Protein AF-A0A922WTS8-F1 (afdb_monomer_lite)

Structure (mmCIF, N/CA/C/O backbone):
data_AF-A0A922WTS8-F1
#
_entry.id   AF-A0A922WTS8-F1
#
loop_
_atom_site.group_PDB
_atom_site.id
_atom_site.type_symbol
_atom_site.label_atom_id
_atom_site.label_alt_id
_atom_site.label_comp_id
_atom_site.label_asym_id
_atom_site.label_entity_id
_atom_site.label_seq_id
_atom_site.pdbx_PDB_ins_code
_atom_site.Cartn_x
_atom_site.Cartn_y
_atom_site.Cartn_z
_atom_site.occupancy
_atom_site.B_iso_or_equiv
_atom_site.auth_seq_id
_atom_site.auth_comp_id
_atom_site.auth_asym_id
_atom_site.auth_atom_id
_atom_site.pdbx_PDB_model_num
ATOM 1 N N . MET A 1 1 ? -20.133 -15.778 12.901 1.00 76.69 1 MET A N 1
ATOM 2 C CA . MET A 1 1 ? -20.254 -14.385 13.391 1.00 76.69 1 MET A CA 1
ATOM 3 C C . MET A 1 1 ? -18.918 -13.832 13.867 1.00 76.69 1 MET A C 1
ATOM 5 O O . MET A 1 1 ? -18.473 -12.871 13.261 1.00 76.69 1 MET A O 1
ATOM 9 N N . LEU A 1 2 ? -18.238 -14.472 14.830 1.00 78.38 2 LEU A N 1
ATOM 10 C CA . LEU A 1 2 ? -16.964 -13.997 15.402 1.00 78.38 2 LEU A CA 1
ATOM 11 C C . LEU A 1 2 ? -15.893 -13.626 14.359 1.00 78.38 2 LEU A C 1
ATOM 13 O O . LEU A 1 2 ? -15.348 -12.532 14.406 1.00 78.38 2 LEU A O 1
ATOM 17 N N . ARG A 1 3 ? -15.656 -14.491 13.360 1.00 83.75 3 ARG A N 1
ATOM 18 C CA . ARG A 1 3 ? -14.687 -14.209 12.289 1.00 83.75 3 ARG A CA 1
ATOM 19 C C . ARG A 1 3 ? -15.002 -12.920 11.524 1.00 83.75 3 ARG A C 1
ATOM 21 O O . ARG A 1 3 ? -14.107 -12.140 11.273 1.00 83.75 3 ARG A O 1
ATOM 28 N N . ARG A 1 4 ? -16.271 -12.668 11.197 1.00 83.31 4 ARG A N 1
ATOM 29 C CA . ARG A 1 4 ? -16.680 -11.474 10.438 1.00 83.31 4 ARG A CA 1
ATOM 30 C C . ARG A 1 4 ? -16.494 -10.180 11.239 1.00 83.31 4 ARG A C 1
ATOM 32 O O . ARG A 1 4 ? -16.257 -9.143 10.641 1.00 83.31 4 ARG A O 1
ATOM 39 N N . MET A 1 5 ? -16.618 -10.252 12.564 1.00 80.75 5 MET A N 1
ATOM 40 C CA . MET A 1 5 ? -16.347 -9.117 13.452 1.00 80.75 5 MET A CA 1
ATOM 41 C C . MET A 1 5 ? -14.847 -8.824 13.516 1.00 80.75 5 MET A C 1
ATOM 43 O O . MET A 1 5 ? -14.463 -7.677 13.359 1.00 80.75 5 MET A O 1
ATOM 47 N N . LEU A 1 6 ? -14.008 -9.862 13.622 1.00 81.44 6 LEU A N 1
ATOM 48 C CA . LEU A 1 6 ? -12.552 -9.699 13.629 1.00 81.44 6 LEU A CA 1
ATOM 49 C C . LEU A 1 6 ? -12.034 -9.044 12.337 1.00 81.44 6 LEU A C 1
ATOM 51 O O . LEU A 1 6 ? -11.203 -8.147 12.392 1.00 81.44 6 LEU A O 1
ATOM 55 N N . GLU A 1 7 ? -12.570 -9.451 11.183 1.00 91.06 7 GLU A N 1
ATOM 56 C CA . GLU A 1 7 ? -12.227 -8.846 9.886 1.00 91.06 7 GLU A CA 1
ATOM 57 C C . GLU A 1 7 ? -12.638 -7.363 9.839 1.00 91.06 7 GLU A C 1
ATOM 59 O O . GLU A 1 7 ? -11.883 -6.524 9.357 1.00 91.06 7 GLU A O 1
ATOM 64 N N . ALA A 1 8 ? -13.812 -7.015 10.383 1.00 91.94 8 ALA A N 1
ATOM 65 C CA . ALA A 1 8 ? -14.254 -5.624 10.469 1.00 91.94 8 ALA A CA 1
ATOM 66 C C . ALA A 1 8 ? -13.337 -4.791 11.380 1.00 91.94 8 ALA A C 1
ATOM 68 O O . ALA A 1 8 ? -12.940 -3.696 10.994 1.00 91.94 8 ALA A O 1
ATOM 69 N N . ASP A 1 9 ? -12.928 -5.328 12.532 1.00 96.56 9 ASP A N 1
ATOM 70 C CA . ASP A 1 9 ? -12.006 -4.646 13.449 1.00 96.56 9 ASP A CA 1
ATOM 71 C C . ASP A 1 9 ? -10.632 -4.398 12.798 1.00 96.56 9 ASP A C 1
ATOM 73 O O . ASP A 1 9 ? -10.026 -3.338 12.983 1.00 96.56 9 ASP A O 1
ATOM 77 N N . GLN A 1 10 ? -10.138 -5.354 12.002 1.00 96.75 10 GLN A N 1
ATOM 78 C CA . GLN A 1 10 ? -8.890 -5.205 11.243 1.00 96.75 10 GLN A CA 1
ATOM 79 C C . GLN A 1 10 ? -8.995 -4.118 10.164 1.00 96.75 10 GLN A C 1
ATOM 81 O O . GLN A 1 10 ? -8.054 -3.339 9.997 1.00 96.75 10 GLN A O 1
ATOM 86 N N . ILE A 1 11 ? -10.135 -4.035 9.469 1.00 97.12 11 ILE A N 1
ATOM 87 C CA . ILE A 1 11 ? -10.406 -2.987 8.475 1.00 97.12 11 ILE A CA 1
ATOM 88 C C . ILE A 1 11 ? -10.457 -1.610 9.146 1.00 97.12 11 ILE A C 1
ATOM 90 O O . ILE A 1 11 ? -9.768 -0.693 8.703 1.00 97.12 11 ILE A O 1
ATOM 94 N N . GLU A 1 12 ? -11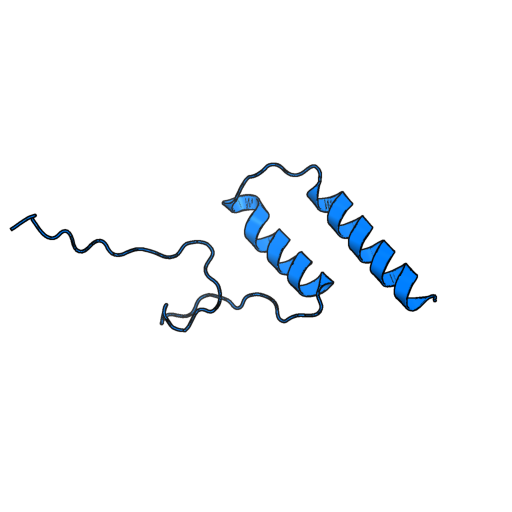.221 -1.463 10.229 1.00 98.06 12 GLU A N 1
ATOM 95 C CA . GLU A 1 12 ? -11.347 -0.185 10.942 1.00 98.06 12 GLU A CA 1
ATOM 96 C C . GLU A 1 12 ? -10.008 0.279 11.527 1.00 98.06 12 GLU A C 1
ATOM 98 O O . GLU A 1 12 ? -9.663 1.457 11.427 1.00 98.06 12 GLU A O 1
ATOM 103 N N . SER A 1 13 ? -9.206 -0.646 12.065 1.00 97.38 13 SER A N 1
ATOM 104 C CA . SER A 1 13 ? -7.865 -0.328 12.575 1.00 97.38 13 SER A CA 1
ATOM 105 C C . SER A 1 13 ? -6.943 0.180 11.466 1.00 97.38 13 SER A C 1
ATOM 107 O O . SER A 1 13 ? -6.261 1.188 11.649 1.00 97.38 13 SER A O 1
ATOM 109 N N . PHE A 1 14 ? -6.959 -0.475 10.299 1.00 97.56 14 PHE A N 1
ATOM 110 C CA . PHE A 1 14 ? -6.182 -0.042 9.139 1.00 97.56 14 PHE A CA 1
ATOM 111 C C . PHE A 1 14 ? -6.624 1.346 8.652 1.00 97.56 14 PHE A C 1
ATOM 113 O O . PHE A 1 14 ? -5.791 2.219 8.415 1.00 97.56 14 PHE A O 1
ATOM 120 N N . ILE A 1 15 ? -7.935 1.595 8.553 1.00 97.06 15 ILE A N 1
ATOM 121 C CA . ILE A 1 15 ? -8.463 2.913 8.170 1.00 97.06 15 ILE A CA 1
ATOM 122 C C . ILE A 1 15 ? -8.025 3.982 9.177 1.00 97.06 15 ILE A C 1
ATOM 124 O O . ILE A 1 15 ? -7.582 5.056 8.770 1.00 97.06 15 ILE A O 1
ATOM 128 N N . ALA A 1 16 ? -8.129 3.705 10.479 1.00 97.25 16 ALA A N 1
ATOM 129 C CA . ALA A 1 16 ? -7.757 4.648 11.528 1.00 97.25 16 ALA A CA 1
ATOM 130 C C . ALA A 1 16 ? -6.267 5.025 11.482 1.00 97.25 16 ALA A C 1
ATOM 132 O O . ALA A 1 16 ? -5.944 6.204 11.629 1.00 97.25 16 ALA A O 1
ATOM 133 N N . GLU A 1 17 ? -5.384 4.054 11.230 1.00 95.69 17 GLU A N 1
ATOM 134 C CA . GLU A 1 17 ? -3.937 4.267 11.090 1.00 95.69 17 GLU A CA 1
ATOM 135 C C . GLU A 1 17 ? -3.610 5.255 9.960 1.00 95.69 17 GLU A C 1
ATOM 137 O O . GLU A 1 17 ? -2.828 6.189 10.147 1.00 95.69 17 GLU A O 1
ATOM 142 N N . TRP A 1 18 ? -4.254 5.103 8.801 1.00 96.19 18 TRP A N 1
ATOM 143 C CA . TRP A 1 18 ? -3.914 5.882 7.609 1.00 96.19 18 TRP A CA 1
ATOM 144 C C . TRP A 1 18 ? -4.686 7.197 7.465 1.00 96.19 18 TRP A C 1
ATOM 146 O O . TRP A 1 18 ? -4.205 8.114 6.796 1.00 96.19 18 TRP A O 1
ATOM 156 N N . ARG A 1 19 ? -5.845 7.346 8.122 1.00 95.56 19 ARG A N 1
ATOM 157 C CA . ARG A 1 19 ? -6.742 8.514 7.985 1.00 95.56 19 ARG A CA 1
ATOM 158 C C . ARG A 1 19 ? -6.084 9.861 8.296 1.00 95.56 19 ARG A C 1
ATOM 160 O O . ARG A 1 19 ? -6.501 10.874 7.742 1.00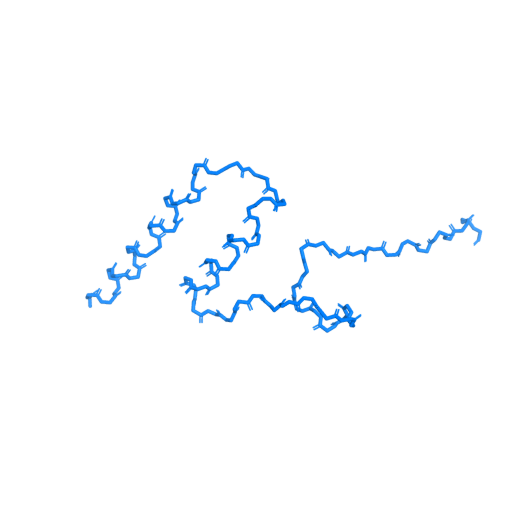 95.56 19 ARG A O 1
ATOM 167 N N . GLY A 1 20 ? -5.110 9.884 9.204 1.00 92.62 20 GLY A N 1
ATOM 168 C CA . GLY A 1 20 ? -4.392 11.099 9.604 1.00 92.62 20 GLY A CA 1
ATOM 169 C C . GLY A 1 20 ? -3.124 11.384 8.797 1.00 92.62 20 GLY A C 1
ATOM 170 O O . GLY A 1 20 ? -2.481 12.408 9.020 1.00 92.62 20 GLY A O 1
ATOM 171 N N . THR A 1 21 ? -2.732 10.484 7.895 1.00 94.06 21 THR A N 1
ATOM 172 C CA . THR A 1 21 ? -1.504 10.643 7.111 1.00 94.06 21 THR A CA 1
ATOM 173 C C . THR A 1 21 ? -1.710 11.632 5.962 1.00 94.06 21 THR A C 1
ATOM 175 O O . THR A 1 21 ? -2.794 11.740 5.392 1.00 94.06 21 THR A O 1
ATOM 178 N N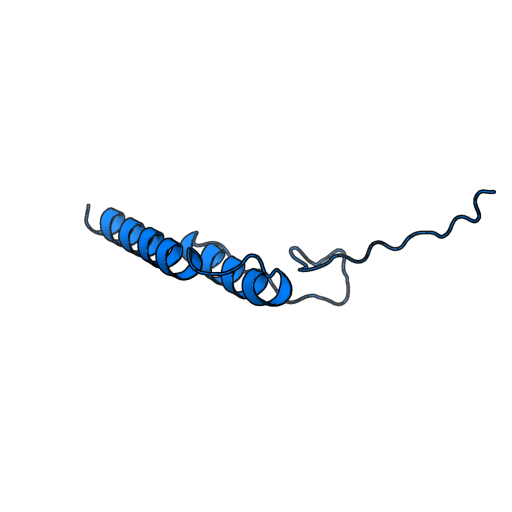 . GLY A 1 22 ? -0.668 12.397 5.626 1.00 90.44 22 GLY A N 1
ATOM 179 C CA . GLY A 1 22 ? -0.675 13.248 4.433 1.00 90.44 22 GLY A CA 1
ATOM 180 C C . GLY A 1 22 ? -0.520 12.434 3.143 1.00 90.44 22 GLY A C 1
ATOM 181 O O . GLY A 1 22 ? -0.105 11.281 3.167 1.00 90.44 22 GLY A O 1
ATOM 182 N N . GLY A 1 23 ? -0.770 13.046 1.987 1.00 87.00 23 GLY A N 1
ATOM 183 C CA . GLY A 1 23 ? -0.629 12.395 0.674 1.00 87.00 23 GLY A CA 1
ATOM 184 C C . GLY A 1 23 ? 0.811 12.259 0.160 1.00 87.00 23 GLY A C 1
ATOM 185 O O . GLY A 1 23 ? 1.025 12.342 -1.042 1.00 87.00 23 GLY A O 1
ATOM 186 N N . SER A 1 24 ? 1.817 12.131 1.034 1.00 92.31 24 SER A N 1
ATOM 187 C CA . SER A 1 24 ? 3.210 11.992 0.588 1.00 92.31 24 SER A CA 1
ATOM 188 C C . SER A 1 24 ? 3.439 10.611 -0.024 1.00 92.31 24 SER A C 1
ATOM 190 O O . SER A 1 24 ? 3.549 9.620 0.695 1.00 92.31 24 SER A O 1
ATOM 192 N N . GLU A 1 25 ? 3.539 10.554 -1.349 1.00 87.38 25 GLU A N 1
ATOM 193 C CA . GLU A 1 25 ? 3.693 9.299 -2.092 1.00 87.38 25 GLU A CA 1
ATOM 194 C C . GLU A 1 25 ? 4.968 8.544 -1.682 1.00 87.38 25 GLU A C 1
ATOM 196 O O . GLU A 1 25 ? 4.908 7.375 -1.305 1.00 87.38 25 GLU A O 1
ATOM 201 N N . LEU A 1 26 ? 6.115 9.233 -1.653 1.00 88.56 26 LEU A N 1
ATOM 202 C CA . LEU A 1 26 ? 7.408 8.644 -1.274 1.00 88.56 26 LEU A CA 1
ATOM 203 C C . LEU A 1 26 ? 7.429 8.105 0.162 1.00 88.56 26 LEU A C 1
ATOM 205 O O . LEU A 1 26 ? 8.063 7.085 0.425 1.00 88.56 26 LEU A O 1
ATOM 209 N N . ALA A 1 27 ? 6.759 8.785 1.096 1.00 91.88 27 ALA A N 1
ATOM 210 C CA . ALA A 1 27 ? 6.770 8.385 2.499 1.00 91.88 27 ALA A CA 1
ATOM 211 C C . ALA A 1 27 ? 5.767 7.262 2.802 1.00 91.88 27 ALA A C 1
ATOM 213 O O . ALA A 1 27 ? 6.041 6.408 3.645 1.00 91.88 27 ALA A O 1
ATOM 214 N N . ASN A 1 28 ? 4.612 7.255 2.126 1.00 94.25 28 ASN A N 1
ATOM 215 C CA . ASN A 1 28 ? 3.458 6.481 2.584 1.00 94.25 28 ASN A CA 1
ATOM 216 C C . ASN A 1 28 ? 3.099 5.303 1.675 1.00 94.25 28 ASN A C 1
ATOM 218 O O . ASN A 1 28 ? 2.662 4.271 2.185 1.00 94.25 28 ASN A O 1
ATOM 222 N N . THR A 1 29 ? 3.310 5.402 0.358 1.00 92.19 29 THR A N 1
ATOM 223 C CA . THR A 1 29 ? 2.775 4.424 -0.607 1.00 92.19 29 THR A CA 1
ATOM 224 C C . THR A 1 29 ? 3.260 2.999 -0.338 1.00 92.19 29 THR A C 1
ATOM 226 O O . THR A 1 29 ? 2.454 2.069 -0.310 1.00 92.19 29 THR A O 1
A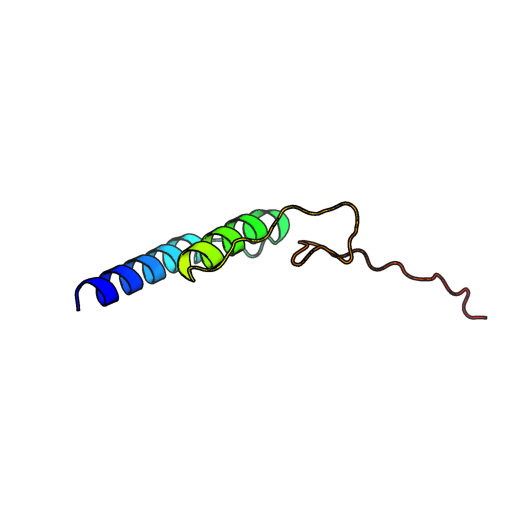TOM 229 N N . GLN A 1 30 ? 4.558 2.805 -0.083 1.00 92.69 30 GLN A N 1
ATOM 230 C CA . GLN A 1 30 ? 5.114 1.460 0.094 1.00 92.69 30 GLN A CA 1
ATOM 231 C C . GLN A 1 30 ? 4.554 0.750 1.336 1.00 92.69 30 GLN A C 1
ATOM 233 O O . GLN A 1 30 ? 4.163 -0.418 1.263 1.00 92.69 30 GLN A O 1
ATOM 238 N N . SER A 1 31 ? 4.503 1.449 2.470 1.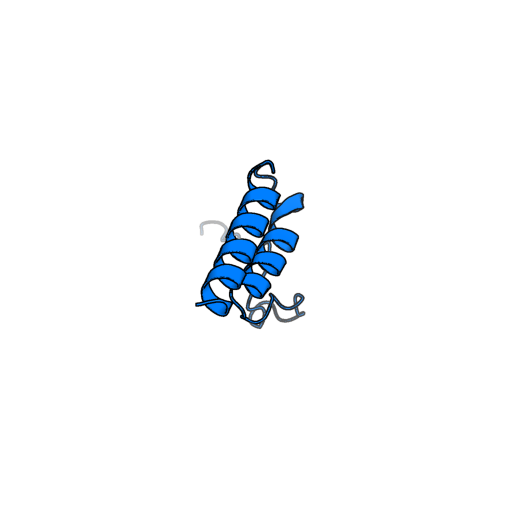00 94.69 31 SER A N 1
ATOM 239 C CA . SER A 1 31 ? 3.974 0.907 3.724 1.00 94.69 31 SER A CA 1
ATOM 240 C C . SER A 1 31 ? 2.460 0.694 3.650 1.00 94.69 31 SER A C 1
ATOM 242 O O . SER A 1 31 ? 1.974 -0.349 4.091 1.00 94.69 31 SER A O 1
ATOM 244 N N . PHE A 1 32 ? 1.727 1.620 3.019 1.00 95.69 32 PHE A N 1
ATOM 245 C CA . PHE A 1 32 ? 0.283 1.509 2.810 1.00 95.69 32 PHE A CA 1
ATOM 246 C C . PHE A 1 32 ? -0.083 0.269 1.989 1.00 95.69 32 PHE A C 1
ATOM 248 O O . PHE A 1 32 ? -0.901 -0.539 2.429 1.00 95.69 32 PHE A O 1
ATOM 255 N N . ILE A 1 33 ? 0.549 0.076 0.825 1.00 95.12 33 ILE A N 1
ATOM 256 C CA . ILE A 1 33 ? 0.238 -1.051 -0.070 1.00 95.12 33 ILE A CA 1
ATOM 257 C C . ILE A 1 33 ? 0.572 -2.391 0.593 1.00 95.12 33 ILE A C 1
ATOM 259 O O . ILE A 1 33 ? -0.204 -3.338 0.474 1.00 95.12 33 ILE A O 1
ATOM 263 N N . ASN A 1 34 ? 1.677 -2.478 1.340 1.00 95.94 34 ASN A N 1
ATOM 264 C CA . ASN A 1 34 ? 2.022 -3.695 2.080 1.00 95.94 34 ASN A CA 1
ATOM 265 C C . ASN A 1 34 ? 0.975 -4.033 3.153 1.00 95.94 34 ASN A C 1
ATOM 267 O O . ASN A 1 34 ? 0.574 -5.192 3.286 1.00 95.94 34 ASN A O 1
ATOM 271 N N . GLY A 1 35 ? 0.512 -3.029 3.905 1.00 96.81 35 GLY A N 1
ATOM 272 C CA . GLY A 1 35 ? -0.553 -3.210 4.891 1.00 96.81 35 GLY A CA 1
ATOM 273 C C . GLY A 1 35 ? -1.884 -3.605 4.247 1.00 96.81 35 GLY A C 1
ATOM 274 O O . GLY A 1 35 ? -2.547 -4.525 4.728 1.00 96.81 35 GLY A O 1
ATOM 275 N N . LEU A 1 36 ? -2.232 -2.986 3.115 1.00 96.88 36 LEU A N 1
ATOM 276 C CA . LEU A 1 36 ? -3.446 -3.297 2.363 1.00 96.88 36 LEU A CA 1
ATOM 277 C C . LEU A 1 36 ? -3.422 -4.720 1.790 1.00 96.88 36 LEU A C 1
ATOM 279 O O . LEU A 1 36 ? -4.408 -5.439 1.920 1.00 96.88 36 LEU A O 1
ATOM 283 N N . ALA A 1 37 ? -2.303 -5.160 1.206 1.00 97.06 37 ALA A N 1
ATOM 284 C CA . ALA A 1 37 ? -2.160 -6.526 0.697 1.00 97.06 37 ALA A CA 1
ATOM 285 C C . ALA A 1 37 ? -2.392 -7.561 1.808 1.00 97.06 37 ALA A C 1
ATOM 287 O O . ALA A 1 37 ? -3.145 -8.521 1.631 1.00 97.06 37 ALA A O 1
ATOM 288 N N . ARG A 1 38 ? -1.829 -7.305 2.996 1.00 96.50 38 ARG A N 1
ATOM 289 C CA . ARG A 1 38 ? -2.052 -8.137 4.181 1.00 96.50 38 ARG A CA 1
ATOM 290 C C . ARG A 1 38 ? -3.513 -8.137 4.634 1.00 96.50 38 ARG A C 1
ATOM 292 O O . ARG A 1 38 ? -4.012 -9.200 4.991 1.00 96.50 38 ARG A O 1
ATOM 299 N N . LEU A 1 39 ? -4.187 -6.986 4.617 1.00 97.00 39 LEU A N 1
ATOM 300 C CA . LEU A 1 39 ? -5.608 -6.879 4.966 1.00 97.00 39 LEU A CA 1
ATOM 301 C C . LEU A 1 39 ? -6.502 -7.650 3.982 1.00 97.00 39 LEU A C 1
ATOM 303 O O . LEU A 1 39 ? -7.466 -8.285 4.393 1.00 97.00 39 LEU A O 1
ATOM 307 N N . LEU A 1 40 ? -6.164 -7.623 2.692 1.00 95.19 40 LEU A N 1
ATOM 308 C CA . LEU A 1 40 ? -6.898 -8.324 1.635 1.00 95.19 40 LEU A CA 1
ATOM 309 C C . LEU A 1 40 ? -6.556 -9.820 1.540 1.00 95.19 40 LEU A C 1
ATOM 311 O O . LEU A 1 40 ? -7.239 -10.553 0.825 1.00 95.19 40 LEU A O 1
ATOM 315 N N . GLY A 1 41 ? -5.510 -10.279 2.232 1.00 95.31 41 GLY A N 1
ATOM 316 C CA . GLY A 1 41 ? -5.040 -11.663 2.159 1.00 95.31 41 GLY A CA 1
ATOM 317 C C . GLY A 1 41 ? -4.424 -12.033 0.806 1.00 95.31 41 GLY A C 1
ATOM 318 O O . GLY A 1 41 ? -4.501 -13.193 0.404 1.00 95.31 41 GLY A O 1
ATOM 319 N N . VAL A 1 42 ? -3.839 -11.059 0.102 1.00 96.19 42 VAL A N 1
ATOM 320 C CA . VAL A 1 42 ? -3.135 -11.259 -1.175 1.00 96.19 42 VAL A CA 1
ATOM 321 C C . VAL A 1 42 ? 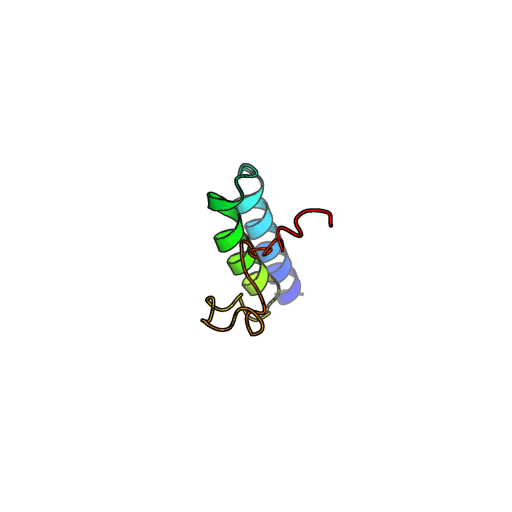-1.624 -11.131 -0.985 1.00 96.19 42 VAL A C 1
ATOM 323 O O . VAL A 1 42 ? -1.155 -10.570 0.008 1.00 96.19 42 VAL A O 1
ATOM 326 N N . ASP A 1 43 ? -0.854 -11.638 -1.946 1.00 95.50 43 ASP A N 1
ATOM 327 C CA . ASP A 1 43 ? 0.602 -11.500 -1.925 1.00 95.50 43 ASP A CA 1
ATOM 328 C C . ASP A 1 43 ? 1.012 -10.012 -1.944 1.00 95.50 43 ASP A C 1
ATOM 330 O O . ASP A 1 43 ? 0.470 -9.234 -2.737 1.00 95.50 43 ASP A O 1
ATOM 334 N N . PRO A 1 44 ? 1.972 -9.587 -1.100 1.00 94.62 44 PRO A N 1
ATOM 335 C CA . PRO A 1 44 ? 2.483 -8.224 -1.141 1.00 94.62 44 PRO A CA 1
ATOM 336 C C . PRO A 1 44 ? 3.319 -7.982 -2.410 1.00 94.62 44 PRO A C 1
ATOM 338 O O . PRO A 1 44 ? 3.859 -8.935 -2.989 1.00 94.62 44 PRO A O 1
ATOM 341 N N . PRO A 1 45 ? 3.499 -6.712 -2.823 1.00 93.06 45 PRO A N 1
ATOM 342 C CA . PRO A 1 45 ? 4.417 -6.363 -3.898 1.00 93.06 45 PRO A CA 1
ATOM 343 C C . PRO A 1 45 ? 5.810 -6.957 -3.681 1.00 93.06 45 PRO A C 1
ATOM 345 O O . PRO A 1 45 ? 6.375 -6.894 -2.587 1.00 93.06 45 PRO A O 1
ATOM 348 N N . ARG A 1 46 ? 6.386 -7.517 -4.745 1.00 91.31 46 ARG A N 1
ATOM 349 C CA . ARG A 1 46 ? 7.759 -8.030 -4.728 1.00 91.31 46 ARG A CA 1
ATOM 350 C C . ARG A 1 46 ? 8.746 -6.899 -5.001 1.00 91.31 46 ARG A C 1
ATOM 352 O O . ARG A 1 46 ? 8.414 -5.919 -5.661 1.00 91.31 46 ARG A O 1
ATOM 359 N N . GLY A 1 47 ? 9.971 -7.054 -4.500 1.00 89.19 47 GLY A N 1
ATOM 360 C CA . GLY A 1 47 ? 11.060 -6.131 -4.811 1.00 89.19 47 GLY A CA 1
ATOM 361 C C . GLY A 1 47 ? 11.343 -6.082 -6.313 1.00 89.19 47 GLY A C 1
ATOM 362 O O . GLY A 1 47 ? 11.190 -7.089 -7.010 1.00 89.19 47 GLY A O 1
ATOM 363 N N . ALA A 1 48 ? 11.765 -4.911 -6.792 1.00 89.31 48 ALA A N 1
ATOM 364 C CA . ALA A 1 48 ? 12.100 -4.708 -8.193 1.00 89.31 48 ALA A CA 1
ATOM 365 C C . ALA A 1 48 ? 13.221 -5.660 -8.644 1.00 89.31 48 ALA A C 1
ATOM 367 O O . ALA A 1 48 ? 14.218 -5.866 -7.946 1.00 89.31 48 ALA A O 1
ATOM 368 N N . LYS A 1 49 ? 13.045 -6.234 -9.829 1.00 88.75 49 LYS A N 1
ATOM 369 C CA . LYS A 1 49 ? 14.014 -7.055 -10.556 1.00 88.75 49 LYS A CA 1
ATOM 370 C C . LYS A 1 49 ? 14.703 -6.216 -11.627 1.00 88.75 49 LYS A C 1
ATOM 372 O O . LYS A 1 49 ? 14.187 -5.181 -12.031 1.00 88.75 49 LYS A O 1
ATOM 377 N N . ALA A 1 50 ? 15.845 -6.713 -12.105 1.00 88.38 50 ALA A N 1
ATOM 378 C CA . ALA A 1 50 ? 16.621 -6.074 -13.167 1.00 88.38 50 ALA A CA 1
ATOM 379 C C . ALA A 1 50 ? 15.873 -5.994 -14.511 1.00 88.38 50 ALA A C 1
ATOM 381 O O . ALA A 1 50 ? 16.079 -5.054 -15.267 1.00 88.38 50 ALA A O 1
ATOM 382 N N . ASP A 1 51 ? 15.018 -6.976 -14.806 1.00 88.12 51 ASP A N 1
ATOM 383 C CA . ASP A 1 51 ? 14.092 -6.907 -15.934 1.00 88.12 51 ASP A CA 1
ATOM 384 C C . ASP A 1 51 ? 12.813 -6.182 -15.496 1.00 88.12 51 ASP A C 1
ATOM 386 O O . ASP A 1 51 ? 11.965 -6.752 -14.804 1.00 88.12 51 ASP A O 1
ATOM 390 N N . ASP A 1 52 ? 12.679 -4.922 -15.912 1.00 83.69 52 ASP A N 1
ATOM 391 C CA . ASP A 1 52 ? 11.539 -4.060 -15.584 1.00 83.69 52 ASP A CA 1
ATOM 392 C C . ASP A 1 52 ? 10.195 -4.590 -16.106 1.00 83.69 52 ASP A C 1
ATOM 394 O O . ASP A 1 52 ? 9.134 -4.213 -15.586 1.00 83.69 52 ASP A O 1
ATOM 398 N N . THR A 1 53 ? 10.210 -5.461 -17.119 1.00 85.62 53 THR A N 1
ATOM 399 C CA . THR A 1 53 ? 8.993 -6.088 -17.658 1.00 85.62 53 THR A CA 1
ATOM 400 C C . THR A 1 53 ? 8.471 -7.201 -16.750 1.00 85.62 53 THR A C 1
ATOM 402 O O . THR A 1 53 ? 7.278 -7.491 -16.757 1.00 85.62 53 THR A O 1
ATOM 405 N N . ALA A 1 54 ? 9.338 -7.761 -15.900 1.00 86.62 54 ALA A N 1
ATOM 406 C CA . ALA A 1 54 ? 9.015 -8.819 -14.946 1.00 86.62 54 ALA A CA 1
ATOM 407 C C . ALA A 1 54 ? 8.604 -8.294 -13.553 1.00 86.62 54 ALA A C 1
ATOM 409 O O . ALA A 1 54 ? 8.499 -9.085 -12.603 1.00 86.62 54 ALA A O 1
ATOM 410 N N . ASN A 1 55 ? 8.422 -6.974 -13.419 1.00 89.12 55 ASN A N 1
ATOM 411 C CA . ASN A 1 55 ? 7.999 -6.308 -12.190 1.00 89.12 55 ASN A CA 1
ATOM 412 C C . ASN A 1 55 ? 6.485 -6.058 -12.201 1.00 89.12 55 ASN A C 1
ATOM 414 O O . ASN A 1 55 ? 6.011 -5.138 -12.872 1.00 89.12 55 ASN A O 1
ATOM 418 N N . ASP A 1 56 ? 5.752 -6.841 -11.402 1.00 87.75 56 ASP A N 1
ATOM 419 C CA . ASP A 1 56 ? 4.295 -6.723 -11.210 1.00 87.75 56 ASP A CA 1
ATOM 420 C C . ASP A 1 56 ? 3.896 -5.402 -10.525 1.00 87.75 56 ASP A C 1
ATOM 422 O O . ASP A 1 56 ? 2.787 -4.901 -10.697 1.00 87.75 56 ASP A O 1
ATOM 426 N N . TYR A 1 57 ? 4.823 -4.820 -9.758 1.00 89.75 57 TYR A N 1
ATOM 427 C CA . TYR A 1 57 ? 4.687 -3.526 -9.102 1.00 89.75 57 TYR A CA 1
ATOM 428 C C . TYR A 1 57 ? 6.015 -2.766 -9.154 1.00 89.75 57 TYR A C 1
ATOM 430 O O . TYR A 1 57 ? 7.080 -3.332 -8.907 1.00 89.75 57 TYR A O 1
ATOM 438 N N . VAL A 1 58 ? 5.935 -1.468 -9.435 1.00 88.50 58 VAL A N 1
ATOM 439 C CA . VAL A 1 58 ? 7.021 -0.493 -9.283 1.00 88.50 58 VAL A CA 1
ATOM 440 C C . VAL A 1 58 ? 6.409 0.793 -8.735 1.00 88.50 58 VAL A C 1
ATOM 442 O O . VAL A 1 58 ? 5.323 1.171 -9.167 1.00 88.50 58 VAL A O 1
ATOM 445 N N . PHE A 1 59 ? 7.080 1.449 -7.783 1.00 84.25 59 PHE A N 1
ATOM 446 C CA . PHE A 1 59 ? 6.609 2.733 -7.245 1.00 84.25 59 PHE A CA 1
ATOM 447 C C . PHE A 1 59 ? 6.568 3.803 -8.345 1.00 84.25 59 PHE A C 1
ATOM 449 O O . PHE A 1 59 ? 5.561 4.474 -8.532 1.00 84.25 59 PHE A O 1
ATOM 456 N N . GLU A 1 60 ? 7.635 3.876 -9.137 1.00 86.19 60 GLU A N 1
ATOM 457 C CA . GLU A 1 60 ? 7.724 4.711 -10.328 1.00 86.19 60 GLU A CA 1
ATOM 458 C C . GLU A 1 60 ? 8.220 3.853 -11.490 1.00 86.19 60 GLU A C 1
ATOM 460 O O . GLU A 1 60 ? 9.200 3.113 -11.359 1.00 86.19 60 GLU A O 1
ATOM 465 N N . ARG A 1 61 ? 7.554 3.952 -12.644 1.00 83.75 61 ARG A N 1
ATOM 466 C CA . ARG A 1 61 ? 8.024 3.332 -13.884 1.00 83.75 61 ARG A CA 1
ATOM 467 C C . ARG A 1 61 ? 8.679 4.401 -14.739 1.00 83.75 61 ARG A C 1
ATOM 469 O O . ARG A 1 61 ? 8.032 5.374 -15.122 1.00 83.75 61 ARG A O 1
ATOM 476 N N . ARG A 1 62 ? 9.958 4.208 -15.064 1.00 79.44 62 ARG A N 1
ATOM 477 C CA . ARG A 1 62 ? 10.647 5.096 -16.001 1.00 79.44 62 ARG A CA 1
ATOM 478 C C . ARG A 1 62 ? 10.002 4.959 -17.373 1.00 79.44 62 ARG A C 1
ATOM 480 O O . ARG A 1 62 ? 9.886 3.856 -17.901 1.00 79.44 62 ARG A O 1
ATOM 487 N N . VAL A 1 63 ? 9.609 6.087 -17.944 1.00 77.62 63 VAL A N 1
ATOM 488 C CA . VAL A 1 63 ? 9.238 6.169 -19.353 1.00 77.62 63 VAL A CA 1
ATOM 489 C C . VAL A 1 63 ? 10.468 6.666 -20.090 1.00 77.62 63 VAL A C 1
ATOM 491 O O . VAL A 1 63 ? 10.922 7.787 -19.862 1.00 77.62 63 VAL A O 1
ATOM 494 N N . PHE A 1 64 ? 11.034 5.820 -20.944 1.00 76.06 64 PHE A N 1
ATOM 495 C CA . PHE A 1 64 ? 12.048 6.268 -21.884 1.00 76.06 64 PHE A CA 1
ATOM 496 C C . PHE A 1 64 ? 11.325 7.034 -22.983 1.00 76.06 64 PHE A C 1
ATOM 498 O O . PHE A 1 64 ? 10.546 6.459 -23.740 1.00 76.06 64 PHE A O 1
ATOM 505 N N . GLN A 1 65 ? 11.529 8.346 -23.017 1.00 68.50 65 GLN A N 1
ATOM 506 C CA . GLN A 1 65 ? 11.162 9.123 -24.186 1.00 68.50 65 GLN A CA 1
ATOM 507 C C . GLN A 1 65 ? 12.220 8.808 -25.235 1.00 68.50 65 GLN A C 1
ATOM 509 O O . GLN A 1 65 ? 13.408 9.042 -25.006 1.00 68.50 65 GLN A O 1
ATOM 514 N N . ASP A 1 66 ? 11.802 8.219 -26.352 1.00 67.44 66 ASP A N 1
ATOM 515 C CA . ASP A 1 66 ? 12.581 8.390 -27.564 1.00 67.44 66 ASP A CA 1
ATOM 516 C C . ASP A 1 66 ? 12.491 9.885 -27.850 1.00 67.44 66 ASP A C 1
ATOM 518 O O . ASP A 1 66 ? 11.406 10.397 -28.140 1.00 67.44 66 ASP A O 1
ATOM 522 N N . ASN A 1 67 ? 13.586 10.614 -27.638 1.00 62.16 67 ASN A N 1
ATOM 523 C CA . ASN A 1 67 ? 13.689 11.994 -28.085 1.00 62.16 67 ASN A CA 1
ATOM 524 C C . ASN A 1 67 ? 13.789 11.938 -29.612 1.00 62.16 67 ASN A C 1
ATOM 526 O O . ASN A 1 67 ? 14.838 12.246 -30.172 1.00 62.16 67 ASN A O 1
ATOM 530 N N . GLY A 1 68 ? 12.711 11.489 -30.263 1.00 58.09 68 GLY A N 1
ATOM 531 C CA . GLY A 1 68 ? 12.509 11.656 -31.682 1.00 58.09 68 GLY A CA 1
ATOM 532 C C . GLY A 1 68 ? 12.672 13.141 -31.911 1.00 58.09 68 GLY A C 1
ATOM 533 O O . GLY A 1 68 ? 11.932 13.952 -31.351 1.00 58.09 68 GLY A O 1
ATOM 534 N N . ASP A 1 69 ? 13.691 13.498 -32.669 1.00 67.38 69 ASP A N 1
ATOM 535 C CA . ASP A 1 69 ? 14.083 14.865 -32.990 1.00 67.38 69 ASP A CA 1
ATOM 536 C C . ASP A 1 69 ? 13.025 15.613 -33.825 1.00 67.38 69 ASP A C 1
ATOM 538 O O . ASP A 1 69 ? 13.306 16.660 -34.402 1.00 67.38 69 ASP A O 1
ATOM 542 N N . GLY A 1 70 ? 11.787 15.114 -33.859 1.00 64.12 70 GLY A N 1
ATOM 543 C CA . GLY A 1 70 ? 10.665 15.698 -34.572 1.00 64.12 70 GLY A CA 1
ATOM 544 C C . GLY A 1 70 ? 10.826 15.663 -36.089 1.00 64.12 70 GLY A C 1
ATOM 545 O O . GLY A 1 70 ? 10.122 16.429 -36.751 1.00 64.12 70 GLY A O 1
ATOM 546 N N . THR A 1 71 ? 11.713 14.815 -36.625 1.00 54.28 71 THR A N 1
ATOM 547 C CA . THR A 1 71 ? 11.936 14.636 -38.070 1.00 54.28 71 THR A CA 1
ATOM 548 C C . THR A 1 71 ? 11.500 13.256 -38.551 1.00 54.28 71 THR A C 1
ATOM 550 O O . THR A 1 71 ? 11.623 12.280 -37.779 1.00 54.28 71 THR A O 1
#

Radius of gyration: 18.09 Å; chains: 1; bounding box: 37×30×54 Å

Sequence (71 aa):
MLRRMLEADQIESFIAEWRGTGGSELANTQSFINGLARLLGVDPPRGAKADDTANDYVFERRVFQDNGDGT

Secondary structure (DSSP, 8-state):
-HHHHHHHHHHHHHHHHHHT----HHHHHHHHHHHHHHHHT-PPPPPPPSSGGG-S--SS-----------

pLDDT: mean 87.98, std 10.09, range [54.28, 98.06]

Foldseek 3Di:
DVVVVVLVVLVVVLCVVPVPDDPPLVVPVQVNQQSVCVSVVHDGFDDDDPPNVPGPDDSDDDDDDPPPVVD